Protein AF-A0A956ZB85-F1 (afdb_monomer_lite)

Sequence (84 aa):
MLEAVIVIIGLSVFEIISSVDNAVVNAHVLRTMTDRFRRFFLLWGMLIAVFLLRGVLPFLILWIANPDITFSQLLSLAFSGDTR

Foldseek 3Di:
DVVVVVVVVVVVVVCVVVVVVVVVVVVVVLVPDDPVVSVVCVVVVVCCVCCVVVNVVVLVVVCVVDVPADSVRSVCCVVVVPPD

Structure (mmCIF, N/CA/C/O backbone):
data_AF-A0A956ZB85-F1
#
_entry.id   AF-A0A956ZB85-F1
#
loop_
_atom_site.group_PDB
_atom_site.id
_atom_site.type_symbol
_atom_site.label_atom_id
_atom_site.label_alt_id
_atom_site.label_comp_id
_atom_site.label_asym_id
_atom_site.label_entity_id
_atom_site.label_seq_id
_atom_site.pdbx_PDB_ins_code
_atom_site.Cartn_x
_atom_site.Cartn_y
_atom_site.Cartn_z
_atom_site.occupancy
_atom_site.B_iso_or_equiv
_atom_site.auth_seq_id
_atom_site.auth_comp_id
_atom_site.auth_asym_id
_atom_site.auth_atom_id
_atom_site.pdbx_PDB_model_num
ATOM 1 N N . MET A 1 1 ? 29.954 -0.629 4.839 1.00 75.62 1 MET A N 1
ATOM 2 C CA . MET A 1 1 ? 29.334 -1.741 5.596 1.00 75.62 1 MET A CA 1
ATOM 3 C C . MET A 1 1 ? 28.645 -1.221 6.851 1.00 75.62 1 MET A C 1
ATOM 5 O O . MET A 1 1 ? 27.431 -1.312 6.905 1.00 75.62 1 MET A O 1
ATOM 9 N N . LEU A 1 2 ? 29.369 -0.609 7.799 1.00 89.44 2 LEU A N 1
ATOM 10 C CA . LEU A 1 2 ? 28.781 -0.084 9.042 1.00 89.44 2 LEU A CA 1
ATOM 11 C C . LEU A 1 2 ? 27.721 1.013 8.809 1.00 89.44 2 LEU A C 1
ATOM 13 O O . LEU A 1 2 ? 26.619 0.901 9.329 1.00 89.44 2 LEU A O 1
ATOM 17 N N . GLU A 1 3 ? 28.009 1.993 7.948 1.00 94.75 3 GLU A N 1
ATOM 18 C CA . GLU A 1 3 ? 27.055 3.059 7.582 1.00 94.75 3 GLU A CA 1
ATOM 19 C C . GLU A 1 3 ? 25.719 2.514 7.056 1.00 94.75 3 GLU A C 1
ATOM 21 O O . GLU A 1 3 ? 24.649 2.925 7.493 1.00 94.75 3 GLU A O 1
ATOM 26 N N . ALA A 1 4 ? 25.770 1.527 6.153 1.00 94.81 4 ALA A N 1
ATOM 27 C CA . ALA A 1 4 ? 24.571 0.908 5.594 1.00 94.81 4 ALA A CA 1
ATOM 28 C C . ALA A 1 4 ? 23.750 0.186 6.672 1.00 94.81 4 ALA A C 1
ATOM 30 O O . ALA A 1 4 ? 22.528 0.274 6.671 1.00 94.81 4 ALA A O 1
ATOM 31 N N . VAL A 1 5 ? 24.414 -0.484 7.620 1.00 95.81 5 VAL A N 1
ATOM 32 C CA . VAL A 1 5 ? 23.743 -1.144 8.750 1.00 95.81 5 VAL A CA 1
ATOM 33 C C . VAL A 1 5 ? 23.050 -0.117 9.648 1.00 95.81 5 VAL A C 1
ATOM 35 O O . VAL A 1 5 ? 21.905 -0.334 10.035 1.00 95.81 5 VAL A O 1
ATOM 38 N N . ILE A 1 6 ? 23.692 1.020 9.926 1.00 96.75 6 ILE A N 1
ATOM 39 C CA . ILE A 1 6 ? 23.099 2.102 10.726 1.00 96.75 6 ILE A CA 1
ATOM 40 C C . ILE A 1 6 ? 21.873 2.692 10.021 1.00 96.75 6 ILE A C 1
ATOM 42 O O . ILE A 1 6 ? 20.832 2.854 10.653 1.00 96.75 6 ILE A O 1
ATOM 46 N N . VAL A 1 7 ? 21.962 2.953 8.713 1.00 96.69 7 VAL A N 1
ATOM 47 C CA . VAL A 1 7 ? 20.831 3.463 7.920 1.00 96.69 7 VAL A CA 1
ATOM 48 C C . VAL A 1 7 ? 19.680 2.461 7.894 1.00 96.69 7 VAL A C 1
ATOM 50 O O . VAL A 1 7 ? 18.540 2.849 8.135 1.00 96.69 7 VAL A O 1
ATOM 53 N N . ILE A 1 8 ? 19.956 1.176 7.658 1.00 96.75 8 ILE A N 1
ATOM 54 C CA . ILE A 1 8 ? 18.922 0.131 7.633 1.00 96.75 8 ILE A CA 1
ATOM 55 C C . ILE A 1 8 ? 18.224 0.034 8.989 1.00 96.75 8 ILE A C 1
ATOM 57 O O . ILE A 1 8 ? 16.996 0.002 9.034 1.00 96.75 8 ILE A O 1
ATOM 61 N N . ILE A 1 9 ? 18.979 0.013 10.090 1.00 96.88 9 ILE A N 1
ATOM 62 C CA . ILE A 1 9 ? 18.403 -0.053 11.438 1.00 96.88 9 ILE A CA 1
ATOM 63 C C . ILE A 1 9 ? 17.586 1.208 11.727 1.00 96.88 9 ILE A C 1
ATOM 65 O O . ILE A 1 9 ? 16.451 1.101 12.185 1.00 96.88 9 ILE A O 1
ATOM 69 N N . GLY A 1 10 ? 18.126 2.388 11.417 1.00 96.69 10 GLY A N 1
ATOM 70 C CA . GLY A 1 10 ? 17.438 3.663 11.608 1.00 96.69 10 GLY A CA 1
ATOM 71 C C . GLY A 1 10 ? 16.118 3.730 10.842 1.00 96.69 10 GLY A C 1
ATOM 72 O O . GLY A 1 10 ? 15.087 4.042 11.434 1.00 96.69 10 GLY A O 1
ATOM 73 N N . LEU A 1 11 ? 16.124 3.359 9.558 1.00 96.94 11 LEU A N 1
ATOM 74 C CA . LEU A 1 11 ? 14.916 3.290 8.734 1.00 96.94 11 LEU A CA 1
ATOM 75 C C . LEU A 1 11 ? 13.942 2.225 9.234 1.00 96.94 11 LEU A C 1
ATOM 77 O O . LEU A 1 11 ? 12.748 2.481 9.274 1.00 96.94 11 LEU A O 1
ATOM 81 N N . SER A 1 12 ? 14.431 1.063 9.665 1.00 96.25 12 SER A N 1
ATOM 82 C CA . SER A 1 12 ? 13.566 0.004 10.200 1.00 96.25 12 SER A CA 1
ATOM 83 C C . SER A 1 12 ? 12.829 0.475 11.453 1.00 96.25 12 SER A C 1
ATOM 85 O O . SER A 1 12 ? 11.623 0.283 11.567 1.00 96.25 12 SER A O 1
ATOM 87 N N . VAL A 1 13 ? 13.532 1.129 12.383 1.00 96.56 13 VAL A N 1
ATOM 88 C CA . VAL A 1 13 ? 12.922 1.683 13.600 1.00 96.56 13 VAL A CA 1
ATOM 89 C C . VAL A 1 13 ? 11.944 2.805 13.253 1.00 96.56 13 VAL A C 1
ATOM 91 O O . VAL A 1 13 ? 10.826 2.815 13.765 1.00 96.56 13 VAL A O 1
ATOM 94 N N . PHE A 1 14 ? 12.341 3.717 12.364 1.00 95.88 14 PHE A N 1
ATOM 95 C CA .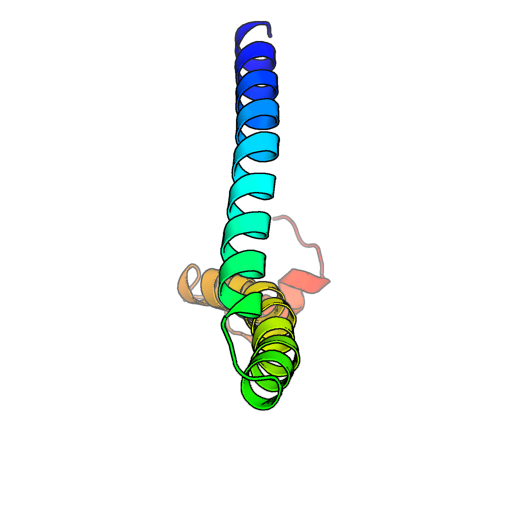 PHE A 1 14 ? 11.485 4.805 11.895 1.00 95.88 14 PHE A CA 1
ATOM 96 C C . PHE A 1 14 ? 10.183 4.281 11.278 1.00 95.88 14 PHE A C 1
ATOM 98 O O . PHE A 1 14 ? 9.099 4.737 11.642 1.00 95.88 14 PHE A O 1
ATOM 105 N N . GLU A 1 15 ? 10.284 3.280 10.407 1.00 95.12 15 GLU A N 1
ATOM 106 C CA . GLU A 1 15 ? 9.144 2.683 9.719 1.00 95.12 15 GLU A CA 1
ATOM 107 C C . GLU A 1 15 ? 8.205 1.972 10.700 1.00 95.12 15 GLU A C 1
ATOM 109 O O . GLU A 1 15 ? 6.989 2.121 10.606 1.00 95.12 15 GLU A O 1
ATOM 114 N N . ILE A 1 16 ? 8.747 1.244 11.686 1.00 95.44 16 ILE A N 1
ATOM 115 C CA . ILE A 1 16 ? 7.937 0.570 12.714 1.00 95.44 16 ILE A CA 1
ATOM 116 C C . ILE A 1 16 ? 7.113 1.590 13.506 1.00 95.44 16 ILE A C 1
ATOM 118 O O . ILE A 1 16 ? 5.914 1.386 13.697 1.00 95.44 16 ILE A O 1
ATOM 122 N N . ILE A 1 17 ? 7.733 2.688 13.946 1.00 95.69 17 ILE A N 1
ATOM 123 C CA . ILE A 1 17 ? 7.049 3.728 14.727 1.00 95.69 17 ILE A CA 1
ATOM 124 C C . ILE A 1 17 ? 5.992 4.421 13.858 1.00 95.69 17 ILE A C 1
ATOM 126 O O . ILE A 1 17 ? 4.814 4.453 14.215 1.00 95.69 17 ILE A O 1
ATOM 130 N N . SER A 1 18 ? 6.392 4.901 12.678 1.00 93.50 18 SER A N 1
ATOM 131 C CA . SER A 1 18 ? 5.514 5.668 11.791 1.00 93.50 18 SER A CA 1
ATOM 132 C C . SER A 1 18 ? 4.328 4.845 11.274 1.00 93.50 18 SER A C 1
ATOM 134 O O . SER A 1 18 ? 3.210 5.357 11.184 1.00 93.50 18 SER A O 1
ATOM 136 N N . SER A 1 19 ? 4.534 3.556 10.994 1.00 93.56 19 SER A N 1
ATOM 137 C CA . SER A 1 19 ? 3.472 2.644 10.557 1.00 93.56 19 SER A CA 1
ATOM 138 C C . SER A 1 19 ? 2.396 2.459 11.631 1.00 93.56 19 SER A C 1
ATOM 140 O O . SER A 1 19 ? 1.199 2.534 11.332 1.00 93.56 19 SER A O 1
ATOM 142 N N . VAL A 1 20 ? 2.808 2.281 12.894 1.00 94.19 20 VAL A N 1
ATOM 143 C CA . VAL A 1 20 ? 1.874 2.140 14.021 1.00 94.19 20 VAL A CA 1
ATOM 144 C C . VAL A 1 20 ? 1.101 3.437 14.243 1.00 94.19 20 VAL A C 1
ATOM 146 O O . VAL A 1 20 ? -0.127 3.391 14.329 1.00 94.19 20 VAL A O 1
ATOM 149 N N . ASP A 1 21 ? 1.779 4.585 14.265 1.00 95.50 21 ASP A N 1
ATOM 150 C CA . ASP A 1 21 ? 1.127 5.885 14.456 1.00 95.50 21 ASP A CA 1
ATOM 151 C C . ASP A 1 21 ? 0.079 6.157 13.368 1.00 95.50 21 ASP A C 1
ATOM 153 O O . ASP A 1 21 ? -1.064 6.520 13.663 1.00 95.50 21 ASP A O 1
ATOM 157 N N . ASN A 1 22 ? 0.421 5.890 12.107 1.00 91.44 22 ASN A N 1
ATOM 158 C CA . ASN A 1 22 ? -0.496 6.065 10.985 1.00 91.44 22 ASN A CA 1
ATOM 159 C C . ASN A 1 22 ? -1.734 5.148 11.092 1.00 91.44 22 ASN A C 1
ATOM 161 O O . ASN A 1 22 ? -2.866 5.578 10.845 1.00 91.44 22 ASN A O 1
ATOM 165 N N . ALA A 1 23 ? -1.552 3.892 11.518 1.00 91.31 23 ALA A N 1
ATOM 166 C CA . ALA A 1 23 ? -2.658 2.959 11.729 1.00 91.31 23 ALA A CA 1
ATOM 167 C C . ALA A 1 23 ? -3.569 3.384 12.896 1.00 91.31 23 ALA A C 1
ATOM 169 O O . ALA A 1 23 ? -4.797 3.313 12.780 1.00 91.31 23 ALA A O 1
ATOM 170 N N . VAL A 1 24 ? -2.986 3.858 14.001 1.00 94.12 24 VAL A N 1
ATOM 171 C CA . VAL A 1 24 ? -3.724 4.312 15.190 1.00 94.12 24 VAL A CA 1
ATOM 172 C C . VAL A 1 24 ? -4.546 5.559 14.882 1.00 94.12 24 VAL A C 1
ATOM 174 O O . VAL A 1 24 ? -5.729 5.598 15.229 1.00 94.12 24 VAL A O 1
ATOM 177 N N . VAL A 1 25 ? -3.970 6.550 14.194 1.00 93.44 25 VAL A N 1
ATOM 178 C CA . VAL A 1 25 ? -4.692 7.773 13.807 1.00 93.44 25 VAL A CA 1
ATOM 179 C C . VAL A 1 25 ? -5.878 7.432 12.902 1.00 93.44 25 VAL A C 1
ATOM 181 O O . VAL A 1 25 ? -6.998 7.867 13.175 1.00 93.44 25 VAL A O 1
ATOM 184 N N . ASN A 1 26 ? -5.684 6.591 11.881 1.00 90.44 26 ASN A N 1
ATOM 185 C CA . ASN A 1 26 ? -6.769 6.187 10.983 1.00 90.44 26 ASN A CA 1
ATOM 186 C C . ASN A 1 26 ? -7.872 5.394 11.717 1.00 90.44 26 ASN A C 1
ATOM 188 O O . ASN A 1 26 ? -9.061 5.623 11.495 1.00 90.44 26 ASN A O 1
ATOM 192 N N . ALA A 1 27 ? -7.505 4.509 12.650 1.00 91.12 27 ALA A N 1
ATOM 193 C CA . ALA A 1 27 ? -8.466 3.778 13.480 1.00 91.12 27 ALA A CA 1
ATOM 194 C C . ALA A 1 27 ? -9.241 4.702 14.437 1.00 91.12 27 ALA A C 1
ATOM 196 O O . ALA A 1 27 ? -10.444 4.518 14.643 1.00 91.12 27 ALA A O 1
ATOM 197 N N . HIS A 1 28 ? -8.571 5.710 15.002 1.00 92.50 28 HIS A N 1
ATOM 198 C CA . HIS A 1 28 ? -9.195 6.706 15.868 1.00 92.50 28 HIS A CA 1
ATOM 199 C C . HIS A 1 28 ? -10.222 7.545 15.101 1.00 92.50 28 HIS A C 1
ATOM 201 O O . HIS A 1 28 ? -11.356 7.691 15.557 1.00 92.50 28 HIS A O 1
ATOM 207 N N . VAL A 1 29 ? -9.864 8.011 13.900 1.00 90.56 29 VAL A N 1
ATOM 208 C CA . VAL A 1 29 ? -10.784 8.721 12.999 1.00 90.56 29 VAL A CA 1
ATOM 209 C C . VAL A 1 29 ? -11.960 7.824 12.598 1.00 90.56 29 VAL A C 1
ATOM 211 O O . VAL A 1 29 ? -13.105 8.263 12.616 1.00 90.56 29 VAL A O 1
ATOM 214 N N . LEU A 1 30 ? -11.734 6.537 12.319 1.00 88.94 30 LEU A N 1
ATOM 215 C CA . LEU A 1 30 ? -12.828 5.611 11.998 1.00 88.94 30 LEU A CA 1
ATOM 216 C C . LEU A 1 30 ? -13.807 5.389 13.153 1.00 88.94 30 LEU A C 1
ATOM 218 O O . LEU A 1 30 ? -14.977 5.080 12.913 1.00 88.94 30 LEU A O 1
ATOM 222 N N . ARG A 1 31 ? -13.343 5.508 14.401 1.00 87.75 31 ARG A N 1
ATOM 223 C CA . ARG A 1 31 ? -14.180 5.324 15.592 1.00 87.75 31 ARG A CA 1
ATOM 224 C C . ARG A 1 31 ? -15.150 6.485 15.809 1.00 87.75 31 ARG A C 1
ATOM 226 O O . ARG A 1 31 ? -16.210 6.263 16.387 1.00 87.75 31 ARG A O 1
ATOM 233 N N . THR A 1 32 ? -14.817 7.691 15.350 1.00 90.12 32 THR A N 1
ATOM 234 C CA . THR A 1 32 ? -15.701 8.865 15.452 1.00 90.12 32 THR A CA 1
ATOM 235 C C . THR A 1 32 ? -16.758 8.909 14.343 1.00 90.12 32 THR A C 1
ATOM 237 O O . THR A 1 32 ? -17.717 9.674 14.437 1.00 90.12 32 THR A O 1
ATOM 240 N N . MET A 1 33 ? -16.636 8.063 13.313 1.00 90.12 33 MET A N 1
ATOM 241 C CA . MET A 1 33 ? -17.597 7.973 12.214 1.00 90.12 33 MET A CA 1
ATOM 242 C C . MET A 1 33 ? -18.837 7.136 12.563 1.00 90.12 33 MET A C 1
ATOM 244 O O . MET A 1 33 ? -18.759 6.093 13.211 1.00 90.12 33 MET A O 1
ATOM 248 N N . THR A 1 34 ? -19.996 7.541 12.035 1.00 91.31 34 THR A N 1
ATOM 249 C CA . THR A 1 34 ? -21.245 6.764 12.107 1.00 91.31 34 THR A CA 1
ATOM 250 C C . THR A 1 34 ? -21.096 5.400 11.419 1.00 91.31 34 THR A C 1
ATOM 252 O O . THR A 1 34 ? -20.456 5.291 10.371 1.00 91.31 34 THR A O 1
ATOM 255 N N . ASP A 1 35 ? -21.754 4.358 11.942 1.00 88.44 35 ASP A N 1
ATOM 256 C CA . ASP A 1 35 ? -21.588 2.965 11.486 1.00 88.44 35 ASP A CA 1
ATOM 257 C C . ASP A 1 35 ? -21.791 2.751 9.975 1.00 88.44 35 ASP A C 1
ATOM 259 O O . ASP A 1 35 ? -21.108 1.919 9.371 1.00 88.44 35 ASP A O 1
ATOM 263 N N . ARG A 1 36 ? -22.701 3.507 9.340 1.00 90.75 36 ARG A N 1
ATOM 264 C CA . ARG A 1 36 ? -22.935 3.429 7.886 1.00 90.75 36 ARG A CA 1
ATOM 265 C C . ARG A 1 36 ? -21.720 3.903 7.086 1.00 90.75 36 ARG A C 1
ATOM 267 O O . ARG A 1 36 ? -21.271 3.198 6.186 1.00 90.75 36 ARG A O 1
ATOM 274 N N . PHE A 1 37 ? -21.165 5.061 7.443 1.00 88.25 37 PHE A N 1
ATOM 275 C CA . PHE A 1 37 ? -19.994 5.625 6.771 1.00 88.25 37 PHE A CA 1
ATOM 276 C C . PHE A 1 37 ? -18.726 4.830 7.078 1.00 88.25 37 PHE A C 1
ATOM 278 O O . PHE A 1 37 ? -17.924 4.626 6.173 1.00 88.25 37 PHE A O 1
ATOM 285 N N . ARG A 1 38 ? -18.590 4.275 8.292 1.00 91.12 38 ARG A N 1
ATOM 286 C CA . ARG A 1 38 ? -17.473 3.378 8.635 1.00 91.12 38 ARG A CA 1
ATOM 287 C C . ARG A 1 38 ? -17.442 2.144 7.733 1.00 91.12 38 ARG A C 1
ATOM 289 O O . ARG A 1 38 ? -16.396 1.809 7.190 1.00 91.12 38 ARG A O 1
ATOM 296 N N . ARG A 1 39 ? -18.584 1.473 7.538 1.00 90.12 39 ARG A N 1
ATOM 297 C CA . ARG A 1 39 ? -18.672 0.303 6.642 1.00 90.12 39 ARG A CA 1
ATOM 298 C C . ARG A 1 39 ? -18.427 0.678 5.184 1.00 90.12 39 ARG A C 1
ATOM 300 O O . ARG A 1 39 ? -17.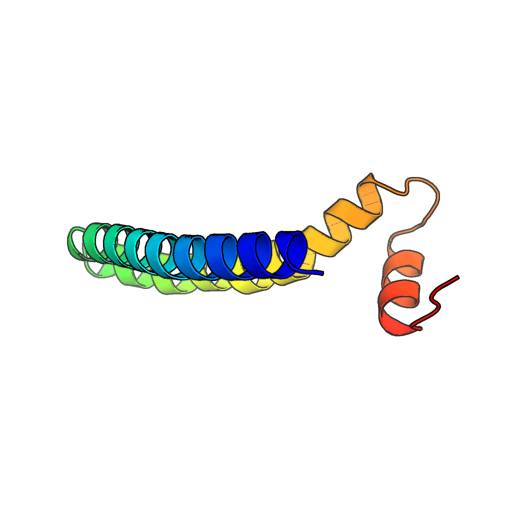722 -0.048 4.493 1.00 90.12 39 ARG A O 1
ATOM 307 N N . PHE A 1 40 ? -18.969 1.808 4.732 1.00 92.31 40 PHE A N 1
ATOM 308 C CA . PHE A 1 40 ? -18.732 2.298 3.377 1.00 92.31 40 PHE A CA 1
ATOM 309 C C . PHE A 1 40 ? -17.246 2.585 3.135 1.00 92.31 40 PHE A C 1
ATOM 311 O O . PHE A 1 40 ? -16.692 2.098 2.156 1.00 92.31 40 PHE A O 1
ATOM 318 N N . PHE A 1 41 ? -16.592 3.306 4.049 1.00 90.62 41 PHE A N 1
ATOM 319 C CA . PHE A 1 41 ? -15.166 3.610 3.964 1.00 90.62 41 PHE A CA 1
ATOM 320 C C . PHE A 1 41 ? -14.312 2.343 4.007 1.00 90.62 41 PHE A C 1
ATOM 322 O O . PHE A 1 41 ? -13.386 2.210 3.219 1.00 90.62 41 PHE A O 1
ATOM 329 N N . LEU A 1 42 ? -14.626 1.382 4.876 1.00 91.50 42 LEU A N 1
ATOM 330 C CA . LEU A 1 42 ? -13.866 0.134 4.935 1.00 91.50 42 LEU A CA 1
ATOM 331 C C . LEU A 1 42 ? -14.020 -0.707 3.665 1.00 91.50 42 LEU A C 1
ATOM 333 O O . LEU A 1 42 ? -13.047 -1.309 3.234 1.00 91.50 42 LEU A O 1
ATOM 337 N N . LEU A 1 43 ? -15.202 -0.737 3.046 1.00 93.06 43 LEU A N 1
ATOM 338 C CA . LEU A 1 43 ? -15.417 -1.488 1.808 1.00 93.06 43 LEU A CA 1
ATOM 339 C C . LEU A 1 43 ? -14.805 -0.774 0.600 1.00 93.06 43 LEU A C 1
ATOM 341 O O . LEU A 1 43 ? -13.959 -1.336 -0.090 1.00 93.06 43 LEU A O 1
ATOM 345 N N . TRP A 1 44 ? -15.197 0.475 0.359 1.00 94.31 44 TRP A N 1
ATOM 346 C CA . TRP A 1 44 ? -14.739 1.228 -0.807 1.00 94.31 44 TRP A CA 1
ATOM 347 C C . TRP A 1 44 ? -13.306 1.722 -0.656 1.00 94.31 44 TRP A C 1
ATOM 349 O O . TRP A 1 44 ? -12.532 1.629 -1.601 1.00 94.31 44 TRP A O 1
ATOM 359 N N . GLY A 1 45 ? -12.923 2.191 0.529 1.00 91.00 45 GLY A N 1
ATOM 360 C CA . GLY A 1 45 ? -11.564 2.645 0.810 1.00 91.00 45 GLY A CA 1
ATOM 361 C C . GLY A 1 45 ? -10.550 1.510 0.712 1.00 91.00 45 GLY A C 1
ATOM 362 O O . GLY A 1 45 ? -9.516 1.694 0.078 1.00 91.00 45 GLY A O 1
ATOM 363 N N .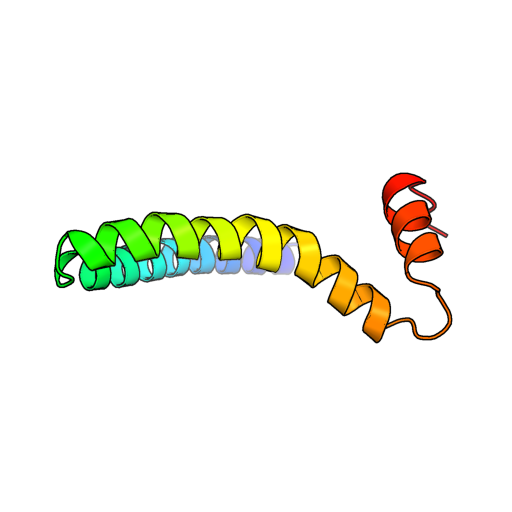 MET A 1 46 ? -10.856 0.316 1.237 1.00 92.56 46 MET A N 1
ATOM 364 C CA . MET A 1 46 ? -9.971 -0.846 1.072 1.00 92.56 46 MET A CA 1
ATOM 365 C C . MET A 1 46 ? -9.908 -1.307 -0.387 1.00 92.56 46 MET A C 1
ATOM 367 O O . MET A 1 46 ? -8.818 -1.575 -0.886 1.00 92.56 46 MET A O 1
ATOM 371 N N . LEU A 1 47 ? -11.043 -1.360 -1.093 1.00 94.50 47 LEU A N 1
ATOM 372 C CA . LEU A 1 47 ? -11.076 -1.755 -2.504 1.00 94.50 47 LEU A CA 1
ATOM 373 C C . LEU A 1 47 ? -10.238 -0.798 -3.360 1.00 94.50 47 LEU A C 1
ATOM 375 O O . LEU A 1 47 ? -9.399 -1.242 -4.139 1.00 94.50 47 LEU A O 1
ATOM 379 N N . ILE A 1 48 ? -10.391 0.512 -3.173 1.00 93.75 48 ILE A N 1
ATOM 380 C CA . ILE A 1 48 ? -9.588 1.514 -3.881 1.00 93.75 48 ILE A CA 1
ATOM 381 C C . ILE A 1 48 ? -8.109 1.397 -3.482 1.00 93.75 48 ILE A C 1
ATOM 383 O O . ILE A 1 48 ? -7.241 1.382 -4.353 1.00 93.75 48 ILE A O 1
ATOM 387 N N . ALA A 1 49 ? -7.799 1.247 -2.192 1.00 91.75 49 ALA A N 1
ATOM 388 C CA . ALA A 1 49 ? -6.417 1.130 -1.729 1.00 91.75 49 ALA A CA 1
ATOM 389 C C . ALA A 1 49 ? -5.697 -0.102 -2.304 1.00 91.75 49 ALA A C 1
ATOM 391 O O . ALA A 1 49 ? -4.527 -0.021 -2.671 1.00 91.75 49 ALA A O 1
ATOM 392 N N . VAL A 1 50 ? -6.382 -1.239 -2.421 1.00 93.19 50 VAL A N 1
ATOM 393 C CA . VAL A 1 50 ? -5.774 -2.474 -2.929 1.00 93.19 50 VAL A CA 1
ATOM 394 C C . VAL A 1 50 ? -5.802 -2.528 -4.457 1.00 93.19 50 VAL A C 1
ATOM 396 O O . VAL A 1 50 ? -4.774 -2.757 -5.083 1.00 93.19 50 VAL A O 1
ATOM 399 N N . PHE A 1 51 ? -6.939 -2.299 -5.106 1.00 93.50 51 PHE A N 1
ATOM 400 C CA . PHE A 1 51 ? -7.026 -2.489 -6.557 1.00 93.50 51 PHE A CA 1
ATOM 401 C C . PHE A 1 51 ? -6.519 -1.281 -7.341 1.00 93.50 51 PHE A C 1
ATOM 403 O O . PHE A 1 51 ? -5.767 -1.449 -8.300 1.00 93.50 51 PHE A O 1
ATOM 410 N N . LEU A 1 52 ? -6.879 -0.061 -6.935 1.00 92.56 52 LEU A N 1
ATOM 411 C CA . LEU A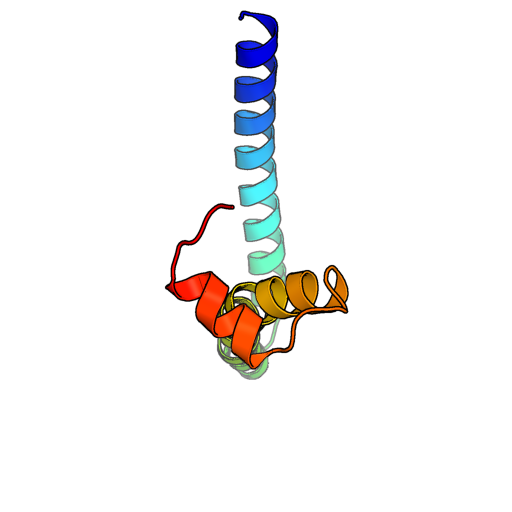 1 52 ? -6.459 1.140 -7.655 1.00 92.56 52 LEU A CA 1
ATOM 412 C C . LEU A 1 52 ? -5.020 1.508 -7.297 1.00 92.56 52 LEU A C 1
ATOM 414 O O . LEU A 1 52 ? -4.175 1.550 -8.183 1.00 92.56 52 LEU A O 1
ATOM 418 N N . LEU A 1 53 ? -4.723 1.741 -6.014 1.00 94.00 53 LEU A N 1
ATOM 419 C CA . LEU A 1 53 ? -3.394 2.223 -5.612 1.00 94.00 53 LEU A CA 1
ATOM 420 C C . LEU A 1 53 ? -2.308 1.149 -5.723 1.00 94.00 53 LEU A C 1
ATOM 422 O O . LEU A 1 53 ? -1.161 1.485 -5.994 1.00 94.00 53 LEU A O 1
ATOM 426 N N . ARG A 1 54 ? -2.632 -0.134 -5.516 1.00 87.62 54 ARG A N 1
ATOM 427 C CA . ARG A 1 54 ? -1.627 -1.210 -5.580 1.00 87.62 54 ARG A CA 1
ATOM 428 C C . ARG A 1 54 ? -1.646 -1.997 -6.882 1.00 87.62 54 ARG A C 1
ATOM 430 O O . ARG A 1 54 ? -0.603 -2.491 -7.290 1.00 87.62 54 ARG A O 1
ATOM 437 N N . GLY A 1 55 ? -2.800 -2.093 -7.533 1.00 90.00 55 GLY A N 1
ATOM 438 C CA . GLY A 1 55 ? -2.922 -2.692 -8.856 1.00 90.00 55 GLY A CA 1
ATOM 439 C C . GLY A 1 55 ? -2.634 -1.681 -9.957 1.00 90.00 55 GLY A C 1
ATOM 440 O O . GLY A 1 55 ? -1.604 -1.761 -10.607 1.00 90.00 55 GLY A O 1
ATOM 441 N N . VAL A 1 56 ? -3.537 -0.725 -10.169 1.00 91.00 56 VAL A N 1
ATOM 442 C CA . VAL A 1 56 ? -3.541 0.150 -11.360 1.00 91.00 56 VAL A CA 1
ATOM 443 C C . VAL A 1 56 ? -2.443 1.216 -11.339 1.00 91.00 56 VAL A C 1
ATOM 445 O O . VAL A 1 56 ? -1.802 1.461 -12.359 1.00 91.00 56 VAL A O 1
ATOM 448 N N . LEU A 1 57 ? -2.219 1.858 -10.193 1.00 92.69 57 LEU A N 1
ATOM 449 C CA . LEU A 1 57 ? -1.283 2.973 -10.043 1.00 92.69 57 LEU A CA 1
ATOM 450 C C . LEU A 1 57 ? 0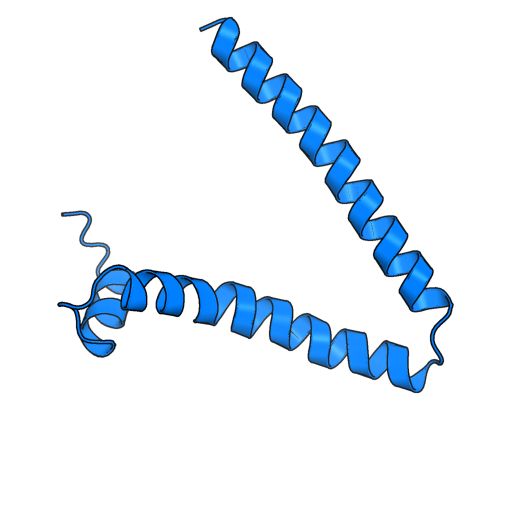.149 2.658 -10.517 1.00 92.69 57 LEU A C 1
ATOM 452 O O . LEU A 1 57 ? 0.677 3.473 -11.270 1.00 92.69 57 LEU A O 1
ATOM 456 N N . PRO A 1 58 ? 0.793 1.523 -10.166 1.00 89.44 58 PRO A N 1
ATOM 457 C CA . PRO A 1 58 ? 2.135 1.228 -10.669 1.00 89.44 58 PRO A CA 1
ATOM 458 C C . PRO A 1 58 ? 2.182 1.112 -12.199 1.00 89.44 58 PRO A C 1
ATOM 460 O O . PRO A 1 58 ? 3.103 1.646 -12.812 1.00 89.44 58 PRO A O 1
ATOM 463 N N . PHE A 1 59 ? 1.173 0.507 -12.837 1.00 88.75 59 PHE A N 1
ATOM 464 C CA . PHE A 1 59 ? 1.099 0.459 -14.304 1.00 88.75 59 PHE A CA 1
ATOM 465 C C . PHE A 1 59 ? 0.900 1.846 -14.914 1.00 88.75 59 PHE A C 1
ATOM 467 O O . PHE A 1 59 ? 1.508 2.159 -15.934 1.00 88.75 59 PHE A O 1
ATOM 474 N N . LEU A 1 60 ? 0.079 2.688 -14.282 1.00 89.69 60 LEU A N 1
ATOM 475 C CA . LEU A 1 60 ? -0.156 4.055 -14.740 1.00 89.69 60 LEU A CA 1
ATOM 476 C C . LEU A 1 60 ? 1.124 4.898 -14.671 1.00 89.69 60 LEU A C 1
ATOM 478 O O . LEU A 1 60 ? 1.443 5.602 -15.626 1.00 89.69 60 LEU A O 1
ATOM 482 N N . ILE A 1 61 ? 1.872 4.794 -13.568 1.00 90.00 61 ILE A N 1
ATOM 483 C CA . ILE A 1 61 ? 3.157 5.483 -13.397 1.00 90.00 61 ILE A CA 1
ATOM 484 C C . ILE A 1 61 ? 4.148 5.025 -14.472 1.00 90.00 61 ILE A C 1
ATOM 486 O O . ILE A 1 61 ? 4.768 5.866 -15.118 1.00 90.00 61 ILE A O 1
ATOM 490 N N . LEU A 1 62 ? 4.268 3.714 -14.707 1.00 88.19 62 LEU A N 1
ATOM 491 C CA . LEU A 1 62 ? 5.165 3.165 -15.729 1.00 88.19 62 LEU A CA 1
ATOM 492 C C . LEU A 1 62 ? 4.784 3.598 -17.148 1.00 88.19 62 LEU A C 1
ATOM 494 O O . LEU A 1 62 ? 5.674 3.878 -17.950 1.00 88.19 62 LEU A O 1
ATOM 498 N N . TRP A 1 63 ? 3.486 3.673 -17.448 1.00 85.94 63 TRP A N 1
ATOM 499 C CA . TRP A 1 63 ? 2.990 4.104 -18.754 1.00 85.94 63 TRP A CA 1
ATOM 500 C C . TRP A 1 63 ? 3.256 5.578 -19.028 1.00 85.94 63 TRP A C 1
ATOM 502 O O . TRP A 1 63 ? 3.723 5.926 -20.107 1.00 85.94 63 TRP A O 1
ATOM 512 N N . ILE A 1 64 ? 3.036 6.442 -18.037 1.00 87.88 64 ILE A N 1
ATOM 513 C CA . ILE A 1 64 ? 3.346 7.871 -18.164 1.00 87.88 64 ILE A CA 1
ATOM 514 C C . ILE A 1 64 ? 4.862 8.094 -18.262 1.00 87.88 64 ILE A C 1
ATOM 516 O O . ILE A 1 64 ? 5.307 8.959 -19.012 1.00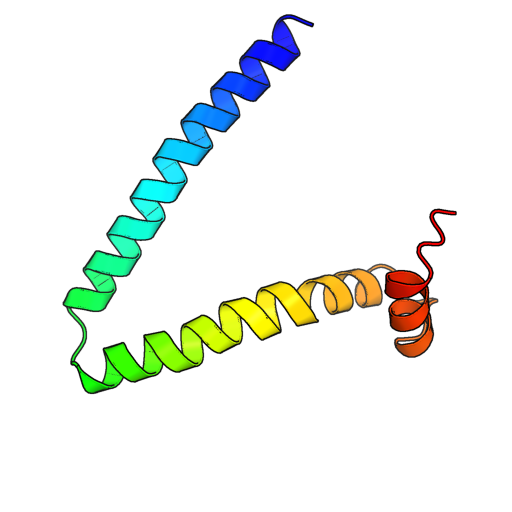 87.88 64 ILE A O 1
ATOM 520 N N . ALA A 1 65 ? 5.659 7.319 -17.521 1.00 89.06 65 ALA A N 1
ATOM 521 C CA . ALA A 1 65 ? 7.114 7.432 -17.545 1.00 89.06 65 ALA A CA 1
ATOM 522 C C . ALA A 1 65 ? 7.745 6.955 -18.868 1.00 89.06 65 ALA A C 1
ATOM 524 O O . ALA A 1 65 ? 8.830 7.421 -19.208 1.00 89.06 65 ALA A O 1
ATOM 525 N N . ASN A 1 66 ? 7.082 6.059 -19.611 1.00 84.75 66 ASN A N 1
ATOM 526 C CA . ASN A 1 66 ? 7.577 5.490 -20.868 1.00 84.75 66 ASN A CA 1
ATOM 527 C C . ASN A 1 66 ? 6.571 5.721 -22.013 1.00 84.75 66 ASN A C 1
ATOM 529 O O . ASN A 1 66 ? 5.799 4.818 -22.347 1.00 84.75 66 ASN A O 1
ATOM 533 N N . PRO A 1 67 ? 6.577 6.912 -22.638 1.00 75.81 67 PRO A N 1
ATOM 534 C CA . PRO A 1 67 ? 5.593 7.291 -23.655 1.00 75.81 67 PRO A CA 1
ATOM 535 C C . PRO A 1 67 ? 5.673 6.463 -24.948 1.00 75.81 67 PRO A C 1
ATOM 537 O O . PRO A 1 67 ? 4.702 6.421 -25.702 1.00 75.81 67 PRO A O 1
ATOM 540 N N . ASP A 1 68 ? 6.793 5.783 -25.198 1.00 80.81 68 ASP A N 1
ATOM 541 C CA . ASP A 1 68 ? 7.003 4.964 -26.398 1.00 80.81 68 ASP A CA 1
ATOM 542 C C . ASP A 1 68 ? 6.304 3.595 -26.330 1.00 80.81 68 ASP A C 1
ATOM 544 O O . ASP A 1 68 ? 6.169 2.906 -27.344 1.00 80.81 68 ASP A O 1
ATOM 548 N N . ILE A 1 69 ? 5.852 3.180 -25.142 1.00 82.44 69 ILE A N 1
ATOM 549 C CA . ILE A 1 69 ? 5.309 1.842 -24.905 1.00 82.44 69 ILE A CA 1
ATOM 550 C C . ILE A 1 69 ? 3.780 1.906 -24.861 1.00 82.44 69 ILE A C 1
ATOM 552 O O . ILE A 1 69 ? 3.172 2.617 -24.058 1.00 82.44 69 ILE A O 1
ATOM 556 N N . THR A 1 70 ? 3.122 1.112 -25.706 1.00 84.31 70 THR A N 1
ATOM 557 C CA . THR A 1 70 ? 1.655 0.995 -25.671 1.00 84.31 70 THR A CA 1
ATOM 558 C C . THR A 1 70 ? 1.219 0.223 -24.421 1.00 84.31 70 THR A C 1
ATOM 560 O O . THR A 1 70 ? 1.918 -0.681 -23.968 1.00 84.31 70 THR A O 1
ATOM 563 N N . PHE A 1 71 ? 0.032 0.507 -23.870 1.00 81.62 71 PHE A N 1
ATOM 564 C CA . PHE A 1 71 ? -0.467 -0.174 -22.664 1.00 81.62 71 PHE A CA 1
ATOM 565 C C . PHE A 1 71 ? -0.445 -1.714 -22.767 1.00 81.62 71 PHE A C 1
ATOM 567 O O . PHE A 1 71 ? -0.095 -2.399 -21.808 1.00 81.62 71 PHE A O 1
ATOM 574 N N . SER A 1 72 ? -0.752 -2.272 -23.944 1.00 79.44 72 SER A N 1
ATOM 575 C CA . SER A 1 72 ? -0.681 -3.719 -24.191 1.00 79.44 72 SER A CA 1
ATOM 576 C C . SER A 1 72 ? 0.740 -4.279 -24.081 1.00 79.44 72 SER A C 1
ATOM 578 O O . SER A 1 72 ? 0.922 -5.387 -23.580 1.00 79.44 72 SER A O 1
ATOM 580 N N . GLN A 1 73 ? 1.743 -3.508 -24.502 1.00 82.31 73 GLN A N 1
ATOM 581 C CA . GLN A 1 73 ? 3.150 -3.880 -24.400 1.00 82.31 73 GLN A CA 1
ATOM 582 C C . GLN A 1 73 ? 3.635 -3.807 -22.949 1.00 82.31 73 GLN A C 1
ATOM 584 O O . GLN A 1 73 ? 4.321 -4.719 -22.500 1.00 82.31 73 GLN A O 1
ATOM 589 N N . LEU A 1 74 ? 3.218 -2.795 -22.179 1.00 83.00 74 LEU A N 1
ATOM 590 C CA . LEU A 1 74 ? 3.511 -2.724 -20.739 1.00 83.00 74 LEU A CA 1
ATOM 591 C C . LEU A 1 74 ? 2.931 -3.903 -19.968 1.00 83.00 74 LEU A C 1
ATOM 593 O O . LEU A 1 74 ? 3.597 -4.450 -19.091 1.00 83.00 74 LEU A O 1
ATOM 597 N N . LEU A 1 75 ? 1.711 -4.317 -20.315 1.00 83.50 75 LEU A N 1
ATOM 598 C CA . LEU A 1 75 ? 1.102 -5.496 -19.717 1.00 83.50 75 LEU A CA 1
ATOM 599 C C . LEU A 1 75 ? 1.910 -6.751 -20.064 1.00 83.50 75 LEU A C 1
ATOM 601 O O . LEU A 1 75 ? 2.216 -7.536 -19.172 1.00 83.50 75 LEU A O 1
ATOM 605 N N . SER A 1 76 ? 2.306 -6.919 -21.333 1.00 84.31 76 SER A N 1
ATOM 606 C CA . SER A 1 76 ? 3.146 -8.055 -21.720 1.00 84.31 76 SER A CA 1
ATOM 607 C C . SER A 1 76 ? 4.508 -8.033 -21.032 1.00 84.31 76 SER A C 1
ATOM 609 O O . SER A 1 76 ? 4.920 -9.079 -20.554 1.00 84.31 76 SER A O 1
ATOM 611 N N . LEU A 1 77 ? 5.151 -6.869 -20.893 1.00 82.56 77 LEU A N 1
ATOM 612 C CA . LEU A 1 77 ? 6.457 -6.711 -20.240 1.00 82.56 77 LEU A CA 1
ATOM 613 C C . LEU A 1 77 ? 6.400 -7.049 -18.750 1.00 82.56 77 LEU A C 1
ATOM 615 O O . LEU A 1 77 ? 7.277 -7.733 -18.225 1.00 82.56 77 LEU A O 1
ATOM 619 N N . ALA A 1 78 ? 5.334 -6.624 -18.072 1.00 80.50 78 ALA A N 1
ATOM 620 C CA . ALA A 1 78 ? 5.131 -6.929 -16.663 1.00 80.50 78 ALA A CA 1
ATOM 621 C C . ALA A 1 78 ? 4.984 -8.437 -16.387 1.00 80.50 78 ALA A C 1
ATOM 623 O O . ALA A 1 78 ? 5.352 -8.893 -15.307 1.00 80.50 78 ALA A O 1
ATOM 624 N N . PHE A 1 79 ? 4.465 -9.211 -17.349 1.00 81.81 79 PHE A N 1
ATOM 625 C CA . PHE A 1 79 ? 4.302 -10.665 -17.225 1.00 81.81 79 PHE A CA 1
ATOM 626 C C . PHE A 1 79 ? 5.406 -11.482 -17.906 1.00 81.81 79 PHE A C 1
ATOM 628 O O . PHE A 1 79 ? 5.609 -12.636 -17.534 1.00 81.81 79 PHE A O 1
ATOM 635 N N . SER A 1 80 ? 6.121 -10.919 -18.882 1.00 78.50 80 SER A N 1
ATOM 636 C CA . SER A 1 80 ? 7.182 -11.616 -19.615 1.00 78.50 80 SER A CA 1
ATOM 637 C C . SER A 1 80 ? 8.515 -11.632 -18.869 1.00 78.50 80 SER A C 1
ATOM 639 O O . SER A 1 80 ? 9.406 -12.375 -19.270 1.00 78.50 80 SER A O 1
ATOM 641 N N . GLY A 1 81 ? 8.651 -10.859 -17.782 1.00 64.38 81 GLY A N 1
ATOM 642 C CA . GLY A 1 81 ? 9.847 -10.853 -16.933 1.00 64.38 81 GLY A CA 1
ATOM 643 C C . GLY A 1 81 ? 11.127 -10.465 -17.678 1.00 64.38 81 GLY A C 1
ATOM 644 O O . GLY A 1 81 ? 12.212 -10.865 -17.264 1.00 64.38 81 GLY A O 1
ATOM 645 N N . ASP A 1 82 ? 11.003 -9.741 -18.795 1.00 64.25 82 ASP A N 1
ATOM 646 C CA . ASP A 1 82 ? 12.141 -9.367 -19.631 1.00 64.25 82 ASP A CA 1
ATOM 647 C C . ASP A 1 82 ? 12.841 -8.149 -19.013 1.00 64.25 82 ASP A C 1
ATOM 649 O O . ASP A 1 82 ? 12.390 -7.013 -19.135 1.00 64.25 82 ASP A O 1
ATOM 653 N N . THR A 1 83 ? 13.908 -8.412 -18.258 1.00 55.62 83 THR A N 1
ATOM 654 C CA . THR A 1 83 ? 14.658 -7.422 -17.464 1.00 55.62 83 THR A CA 1
ATOM 655 C C . THR A 1 83 ? 15.752 -6.715 -18.281 1.00 55.62 83 THR A C 1
ATOM 657 O O . THR A 1 83 ? 16.852 -6.494 -17.767 1.00 55.62 83 THR A O 1
ATOM 660 N N . ARG A 1 84 ? 15.514 -6.428 -19.564 1.00 48.50 84 ARG A N 1
ATOM 661 C CA . ARG A 1 84 ? 16.508 -5.801 -20.454 1.00 48.50 84 ARG A CA 1
ATOM 662 C C . ARG A 1 84 ? 16.275 -4.313 -20.647 1.00 48.50 84 ARG A C 1
ATOM 664 O O . ARG A 1 84 ? 15.110 -3.924 -20.859 1.00 48.50 84 ARG A O 1
#

Radius of gyration: 19.26 Å; chains: 1; bounding box: 52×20×42 Å

pLDDT: mean 88.59, std 8.61, range [48.5, 96.94]

Secondary structure (DSSP, 8-state):
-HHHHHHHHHHHHHHHHHHHHHHHHHHHHHHHS-HHHHHHIIIIIHHIIIIIIIIIHHHHHHHHH-TTS-HHHHHHHHHHT---